Protein AF-A0A1F2RWE9-F1 (afdb_monomer_lite)

Radius of gyration: 18.16 Å; chains: 1; bounding box: 49×29×52 Å

Secondary structure (DSSP, 8-state):
------------------B-TTT-PBPPSSSEEE-TTT--EEE---STTS-----EEEEEETTTTEEEEEEHHHHHHHS--

pLDDT: mean 78.33, std 13.67, range [44.06, 93.75]

Sequence (81 aa):
MADDTSLVSTPVTEEALGPCVVCGEDLDPTHHTECEGCMQPFHMRMTEGVEAKDCGYIWYDEASCASLFFCRSCFARVAGT

Foldseek 3Di:
DDDDPDPPPDPPPPPFLAAAPQPRHTDDPVAKDAAPQPRHIHGHDPDPPDPTDHQWDWDQDPVVRDTGTHGPVRCCVVVPD

Structure (mmCIF, N/CA/C/O backbone):
data_AF-A0A1F2RWE9-F1
#
_entry.id   AF-A0A1F2RWE9-F1
#
loop_
_atom_site.group_PDB
_atom_site.id
_atom_site.type_symbol
_atom_site.label_atom_id
_atom_site.label_alt_id
_atom_site.label_comp_id
_atom_site.label_asym_id
_atom_site.label_entity_id
_atom_site.label_seq_id
_atom_site.pdbx_PDB_ins_code
_atom_site.Cartn_x
_atom_site.Cartn_y
_atom_site.Cartn_z
_atom_site.occupancy
_atom_site.B_iso_or_equiv
_atom_site.auth_seq_id
_atom_site.auth_comp_id
_atom_site.auth_asym_id
_atom_site.auth_atom_id
_atom_site.pdbx_PDB_model_num
ATOM 1 N N . MET A 1 1 ? 38.330 -18.153 -34.889 1.00 44.06 1 MET A N 1
ATOM 2 C CA . MET A 1 1 ? 37.570 -16.898 -34.728 1.00 44.06 1 MET A CA 1
ATOM 3 C C . MET A 1 1 ? 36.195 -17.356 -34.286 1.00 44.06 1 MET A C 1
ATOM 5 O O . MET A 1 1 ? 35.636 -18.176 -34.994 1.00 44.06 1 MET A O 1
ATOM 9 N N . ALA A 1 2 ? 35.799 -17.067 -33.046 1.00 48.50 2 ALA A N 1
ATOM 10 C CA . ALA A 1 2 ? 34.572 -17.599 -32.453 1.00 48.50 2 ALA A CA 1
ATOM 11 C C . ALA A 1 2 ? 33.460 -16.561 -32.614 1.00 48.50 2 ALA A C 1
ATOM 13 O O . ALA A 1 2 ? 33.632 -15.420 -32.186 1.00 48.50 2 ALA A O 1
ATOM 14 N N . ASP A 1 3 ? 32.378 -16.967 -33.268 1.00 54.31 3 ASP A N 1
ATOM 15 C CA . ASP A 1 3 ? 31.233 -16.131 -33.596 1.00 54.31 3 ASP A CA 1
ATOM 16 C C . ASP A 1 3 ? 30.244 -16.015 -32.424 1.00 54.31 3 ASP A C 1
ATOM 18 O O . ASP A 1 3 ? 29.809 -17.006 -31.836 1.00 54.31 3 ASP A O 1
ATOM 22 N N . ASP A 1 4 ? 29.954 -14.754 -32.101 1.00 55.19 4 ASP A N 1
ATOM 23 C CA . ASP A 1 4 ? 28.652 -14.165 -31.770 1.00 55.19 4 ASP A CA 1
ATOM 24 C C . ASP A 1 4 ? 27.593 -15.080 -31.123 1.00 55.19 4 ASP A C 1
ATOM 26 O O . ASP A 1 4 ? 26.730 -15.661 -31.779 1.00 55.19 4 ASP A O 1
ATOM 30 N N . THR A 1 5 ? 27.598 -15.150 -29.789 1.00 61.00 5 THR A N 1
ATOM 31 C CA . THR A 1 5 ? 26.389 -15.502 -29.030 1.00 61.00 5 THR A CA 1
ATOM 32 C C . THR A 1 5 ? 25.572 -14.231 -28.835 1.00 61.00 5 THR A C 1
ATOM 34 O O . THR A 1 5 ? 25.763 -13.485 -27.874 1.00 61.00 5 THR A O 1
ATOM 37 N N . SER A 1 6 ? 24.669 -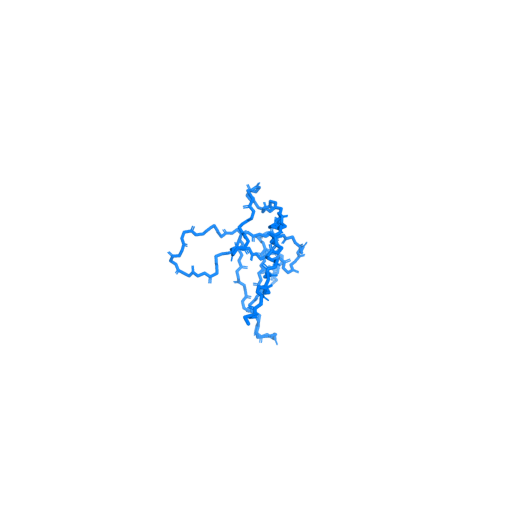13.989 -29.783 1.00 60.16 6 SER A N 1
ATOM 38 C CA . SER A 1 6 ? 23.575 -13.029 -29.669 1.00 60.16 6 SER A CA 1
ATOM 39 C C . SER A 1 6 ? 22.710 -13.350 -28.444 1.00 60.16 6 SER A C 1
ATOM 41 O O . SER A 1 6 ? 21.893 -14.271 -28.449 1.00 60.16 6 SER A O 1
ATOM 43 N N . LEU A 1 7 ? 22.892 -12.569 -27.381 1.00 58.88 7 LEU A N 1
ATOM 44 C CA . LEU A 1 7 ? 21.945 -12.445 -26.278 1.00 58.88 7 LEU A CA 1
ATOM 45 C C . LEU A 1 7 ? 20.672 -11.796 -26.832 1.00 58.88 7 LEU A C 1
ATOM 47 O O . LEU A 1 7 ? 20.603 -10.579 -26.995 1.00 58.88 7 LEU A O 1
ATOM 51 N N . VAL A 1 8 ? 19.662 -12.607 -27.150 1.00 58.25 8 VAL A N 1
ATOM 52 C CA . VAL A 1 8 ? 18.311 -12.095 -27.379 1.00 58.25 8 VAL A CA 1
ATOM 53 C C . VAL A 1 8 ? 17.771 -11.585 -26.044 1.00 58.25 8 VAL A C 1
ATOM 55 O O . VAL A 1 8 ? 17.275 -12.338 -25.211 1.00 58.25 8 VAL A O 1
ATOM 58 N N . SER A 1 9 ? 17.906 -10.281 -25.823 1.00 57.50 9 SER A N 1
ATOM 59 C CA . SER A 1 9 ? 17.152 -9.570 -24.800 1.00 57.50 9 SER A CA 1
ATOM 60 C C . SER A 1 9 ? 15.699 -9.554 -25.254 1.00 57.50 9 SER A C 1
ATOM 62 O O . SER A 1 9 ? 15.299 -8.714 -26.059 1.00 57.50 9 SER A O 1
ATOM 64 N N . THR A 1 10 ? 14.905 -10.521 -24.798 1.00 58.84 10 THR A N 1
ATOM 65 C CA . THR A 1 10 ? 13.449 -10.385 -24.853 1.00 58.84 10 THR A CA 1
ATOM 66 C C . THR A 1 10 ? 13.099 -9.057 -24.182 1.00 58.84 10 THR A C 1
ATOM 68 O O . THR A 1 10 ? 13.553 -8.851 -23.052 1.00 58.84 10 THR A O 1
ATOM 71 N N . PRO A 1 11 ? 12.349 -8.144 -24.830 1.00 56.78 11 PRO A N 1
ATOM 72 C CA . PRO A 1 11 ? 11.815 -7.006 -24.106 1.00 56.78 11 PRO A CA 1
ATOM 73 C C . PRO A 1 11 ? 10.963 -7.600 -22.991 1.00 56.78 11 PRO A C 1
ATOM 75 O O . PRO A 1 11 ? 10.041 -8.374 -23.256 1.00 56.78 11 PRO A O 1
ATOM 78 N N . VAL A 1 12 ? 11.330 -7.317 -21.744 1.00 56.78 12 VAL A N 1
ATOM 79 C CA . VAL A 1 12 ? 10.401 -7.487 -20.637 1.00 56.78 12 VAL A CA 1
ATOM 80 C C . VAL A 1 12 ? 9.228 -6.591 -21.005 1.00 56.78 12 VAL A C 1
ATOM 82 O O . VAL A 1 12 ? 9.345 -5.371 -21.010 1.00 56.78 12 VAL A O 1
ATOM 85 N N . THR A 1 13 ? 8.148 -7.183 -21.505 1.00 52.50 13 THR A N 1
ATOM 86 C CA . THR A 1 13 ? 6.900 -6.452 -21.666 1.00 52.50 13 THR A CA 1
ATOM 87 C C . THR A 1 13 ? 6.556 -6.040 -20.248 1.00 52.50 13 THR A C 1
ATOM 89 O O . THR A 1 13 ? 6.238 -6.910 -19.445 1.00 52.50 13 THR A O 1
ATOM 92 N N . GLU A 1 14 ? 6.757 -4.765 -19.913 1.00 55.22 14 GLU A N 1
ATOM 93 C CA . GLU A 1 14 ? 6.278 -4.167 -18.671 1.00 55.22 14 GLU A CA 1
ATOM 94 C C . GLU A 1 14 ? 4.786 -4.490 -18.595 1.00 55.22 14 GLU A C 1
ATOM 96 O O . GLU A 1 14 ? 3.962 -3.886 -19.285 1.00 55.22 14 GLU A O 1
ATOM 101 N N . GLU A 1 15 ? 4.449 -5.558 -17.868 1.00 59.25 15 GLU A N 1
ATOM 102 C CA . GLU A 1 15 ? 3.073 -5.953 -17.636 1.00 59.25 15 GLU A CA 1
ATOM 103 C C . GLU A 1 15 ? 2.450 -4.788 -16.882 1.00 59.25 15 GLU A C 1
ATOM 105 O O . GLU A 1 15 ? 2.861 -4.464 -15.768 1.00 59.25 15 GLU A O 1
ATOM 110 N N . ALA A 1 16 ? 1.525 -4.085 -17.535 1.00 62.75 16 ALA A N 1
ATOM 111 C CA . ALA A 1 16 ? 0.846 -2.962 -16.921 1.00 62.75 16 ALA A CA 1
ATOM 112 C C . ALA A 1 16 ? 0.153 -3.472 -15.652 1.00 62.75 16 ALA A C 1
ATOM 114 O O . ALA A 1 16 ? -0.825 -4.214 -15.726 1.00 62.75 16 ALA A O 1
ATOM 115 N N . LEU A 1 17 ? 0.666 -3.060 -14.492 1.00 73.06 17 LEU A N 1
ATOM 116 C CA . LEU A 1 17 ? 0.197 -3.463 -13.159 1.00 73.06 17 LEU A CA 1
ATOM 117 C C . LEU A 1 17 ? -1.239 -3.017 -12.848 1.00 73.06 17 LEU A C 1
ATOM 119 O O . LEU A 1 17 ? -1.793 -3.349 -11.802 1.00 73.06 17 LEU A O 1
ATOM 123 N N . GLY A 1 18 ? -1.854 -2.279 -13.771 1.00 82.06 18 GLY A N 1
ATOM 124 C CA . GLY A 1 18 ? -3.173 -1.695 -13.632 1.00 82.06 18 GLY A CA 1
ATOM 125 C C . GLY A 1 18 ? -3.156 -0.387 -12.834 1.00 82.06 18 GLY A C 1
ATOM 126 O O . GLY A 1 18 ? -2.105 0.068 -12.373 1.00 82.06 18 GLY A O 1
ATOM 127 N N . PRO A 1 19 ? -4.328 0.251 -12.695 1.00 87.69 19 PRO A N 1
ATOM 128 C CA . PRO A 1 19 ? -4.464 1.480 -11.933 1.00 87.69 19 PRO A CA 1
ATOM 129 C C . PRO A 1 19 ? -4.550 1.202 -10.430 1.00 87.69 19 PRO A C 1
ATOM 131 O O . PRO A 1 19 ? -5.184 0.245 -9.979 1.00 87.69 19 PRO A O 1
ATOM 134 N N . CYS A 1 20 ? -3.986 2.105 -9.636 1.00 86.38 20 CYS A N 1
ATOM 135 C CA . CYS A 1 20 ? -4.169 2.138 -8.194 1.00 86.38 20 CYS A CA 1
ATOM 136 C C . CYS A 1 20 ? -5.652 2.322 -7.859 1.00 86.38 20 CYS A C 1
ATOM 138 O O . CYS A 1 20 ? -6.274 3.307 -8.260 1.00 86.38 20 CYS A O 1
ATOM 140 N N . VAL A 1 21 ? -6.220 1.428 -7.051 1.00 83.50 21 VAL A N 1
ATOM 141 C CA . VAL A 1 21 ? -7.660 1.469 -6.726 1.00 83.50 21 VAL A CA 1
ATOM 142 C C . VAL A 1 21 ? -8.055 2.706 -5.896 1.00 83.50 21 VAL A C 1
ATOM 144 O O . VAL A 1 21 ? -9.226 3.075 -5.858 1.00 83.50 21 VAL A O 1
ATOM 147 N N . VAL A 1 22 ? -7.099 3.380 -5.243 1.00 81.88 22 VAL A N 1
ATOM 148 C CA . VAL A 1 22 ? -7.365 4.587 -4.433 1.00 81.88 22 VAL A CA 1
ATOM 149 C C . VAL A 1 22 ? -7.401 5.864 -5.270 1.00 81.88 22 VAL A C 1
ATOM 151 O O . VAL A 1 22 ? -8.329 6.654 -5.112 1.00 81.88 22 VAL A O 1
ATOM 154 N N . CYS A 1 23 ? -6.394 6.104 -6.114 1.00 85.38 23 CYS A N 1
ATOM 155 C CA . CYS A 1 23 ? -6.282 7.357 -6.872 1.00 85.38 23 CYS A CA 1
ATOM 156 C C . CYS A 1 23 ? -6.681 7.218 -8.348 1.00 85.38 23 CYS A C 1
ATOM 158 O O . CYS A 1 23 ? -6.925 8.229 -9.001 1.00 85.38 23 CYS A O 1
ATOM 160 N N . GLY A 1 24 ? -6.782 5.990 -8.863 1.00 84.44 24 GLY A N 1
ATOM 161 C CA . GLY A 1 24 ? -7.123 5.693 -10.254 1.00 84.44 24 GLY A CA 1
ATOM 162 C C . GLY A 1 24 ? -5.978 5.897 -11.247 1.00 84.44 24 GLY A C 1
ATOM 163 O O . GLY A 1 24 ? -6.193 5.724 -12.441 1.00 84.44 24 GLY A O 1
ATOM 164 N N . GLU A 1 25 ? -4.786 6.267 -10.781 1.00 86.75 25 GLU A N 1
ATOM 165 C CA . GLU A 1 25 ? -3.612 6.457 -11.633 1.00 86.75 25 GLU A CA 1
ATOM 166 C C . GLU A 1 25 ? -2.821 5.166 -11.810 1.00 86.75 25 GLU A C 1
ATOM 168 O O . GLU A 1 25 ? -2.827 4.303 -10.928 1.00 86.75 25 GLU A O 1
ATOM 173 N N . ASP A 1 26 ? -2.100 5.068 -12.924 1.00 87.81 26 ASP A N 1
ATOM 174 C CA . ASP A 1 26 ? -1.269 3.912 -13.238 1.00 87.81 26 ASP A CA 1
ATOM 175 C C . ASP A 1 26 ? -0.205 3.665 -12.163 1.00 87.81 26 ASP A C 1
ATOM 177 O O . ASP A 1 26 ? 0.387 4.586 -11.581 1.00 87.81 26 ASP A O 1
ATOM 181 N N . LEU A 1 27 ? 0.014 2.386 -11.873 1.00 86.62 27 LEU A N 1
ATOM 182 C CA . LEU A 1 27 ? 1.024 1.957 -10.922 1.00 86.62 27 LEU A CA 1
ATOM 183 C C . LEU A 1 27 ? 2.408 1.973 -11.553 1.00 86.62 27 LEU A C 1
ATOM 185 O O . LEU A 1 27 ? 2.617 1.497 -12.666 1.00 86.62 27 LEU A O 1
ATOM 189 N N . ASP A 1 28 ? 3.364 2.489 -10.789 1.00 82.69 28 ASP A N 1
ATOM 190 C CA . ASP A 1 28 ? 4.770 2.375 -11.129 1.00 82.69 28 ASP A CA 1
ATOM 191 C C . ASP A 1 28 ? 5.268 0.957 -10.786 1.00 82.69 28 ASP A C 1
ATOM 193 O O . ASP A 1 28 ? 5.022 0.474 -9.673 1.00 82.69 28 ASP A O 1
ATOM 197 N N . PRO A 1 29 ? 5.997 0.280 -11.690 1.00 79.62 29 PRO A N 1
ATOM 198 C CA . PRO A 1 29 ? 6.497 -1.071 -11.449 1.00 79.62 29 PRO A CA 1
ATOM 199 C C . PRO A 1 29 ? 7.508 -1.181 -10.308 1.00 79.62 29 PRO A C 1
ATOM 201 O O . PRO A 1 29 ? 7.728 -2.275 -9.798 1.00 79.62 29 PRO A O 1
ATOM 204 N N . THR A 1 30 ? 8.080 -0.068 -9.860 1.00 80.69 30 THR A N 1
ATOM 205 C CA . THR A 1 30 ? 9.067 -0.022 -8.774 1.00 80.69 30 THR A CA 1
ATOM 206 C C . THR A 1 30 ? 8.436 0.372 -7.436 1.00 80.69 30 THR A C 1
ATOM 208 O O . THR A 1 30 ? 8.955 0.014 -6.381 1.00 80.69 30 THR A O 1
ATOM 211 N N . HIS A 1 31 ? 7.319 1.104 -7.450 1.00 82.81 31 HIS A N 1
ATOM 212 C CA . HIS A 1 31 ? 6.697 1.694 -6.259 1.00 82.81 31 HIS A CA 1
ATOM 213 C C . HIS A 1 31 ? 5.219 1.305 -6.099 1.00 82.81 31 HIS A C 1
ATOM 215 O O . HIS A 1 31 ? 4.347 2.152 -5.867 1.00 82.81 31 HIS A O 1
ATOM 221 N N . HIS A 1 32 ? 4.936 0.006 -6.196 1.00 87.69 32 HIS A N 1
ATOM 222 C CA . HIS A 1 32 ? 3.618 -0.566 -5.936 1.00 87.69 32 HIS A CA 1
ATOM 223 C C . HIS A 1 32 ? 3.684 -1.722 -4.933 1.00 87.69 32 HIS A C 1
ATOM 225 O O . HIS A 1 32 ? 4.745 -2.282 -4.662 1.00 87.69 32 HIS A O 1
ATOM 231 N N . THR A 1 33 ? 2.525 -2.069 -4.384 1.00 90.12 33 THR A N 1
ATOM 232 C CA . THR A 1 33 ? 2.318 -3.251 -3.542 1.00 90.12 33 THR A CA 1
ATOM 233 C C . THR A 1 33 ? 0.855 -3.692 -3.610 1.00 90.12 33 THR A C 1
ATOM 235 O O . THR A 1 33 ? 0.021 -2.994 -4.194 1.00 90.12 33 THR A O 1
ATOM 238 N N . GLU A 1 34 ? 0.519 -4.811 -2.977 1.00 91.50 34 GLU A N 1
ATOM 239 C CA . GLU A 1 34 ? -0.853 -5.299 -2.839 1.00 91.50 34 GLU A CA 1
ATOM 240 C C . GLU A 1 34 ? -1.381 -5.086 -1.414 1.00 91.50 34 GLU A C 1
ATOM 242 O O . GLU A 1 34 ? -0.644 -5.121 -0.432 1.00 91.50 34 GLU A O 1
ATOM 247 N N . CYS A 1 35 ? -2.685 -4.835 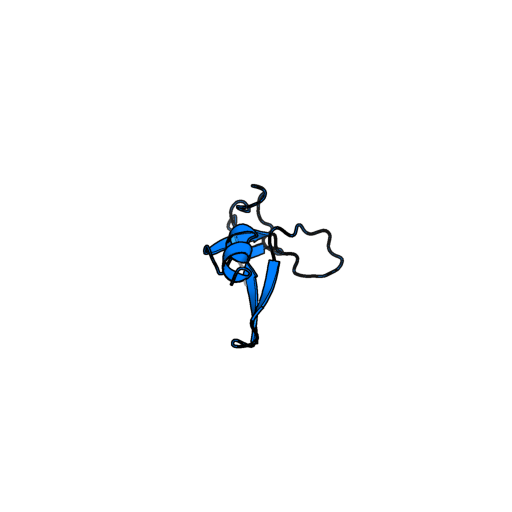-1.284 1.00 91.50 35 CYS A N 1
ATOM 248 C CA . CYS A 1 35 ? -3.330 -4.744 0.025 1.00 91.50 35 CYS A CA 1
ATOM 249 C C . CYS A 1 35 ? -3.685 -6.131 0.562 1.00 91.50 35 CYS A C 1
ATOM 251 O O . CYS A 1 35 ? -4.554 -6.791 -0.003 1.00 91.50 35 CYS A O 1
ATOM 253 N N . GLU A 1 36 ? -3.191 -6.478 1.746 1.00 91.8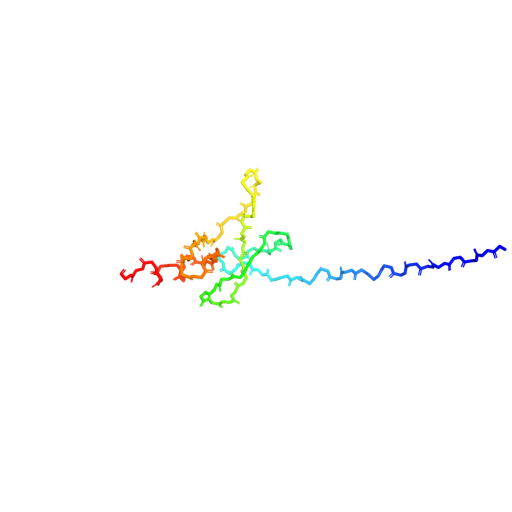8 36 GLU A N 1
ATOM 254 C CA . GLU A 1 36 ? -3.457 -7.757 2.431 1.00 91.88 36 GLU A CA 1
ATOM 255 C C . GLU A 1 36 ? -4.955 -8.006 2.708 1.00 91.88 36 GLU A C 1
ATOM 257 O O . GLU A 1 36 ? -5.413 -9.135 2.852 1.00 91.88 36 GLU A O 1
ATOM 262 N N . GLY A 1 37 ? -5.766 -6.944 2.769 1.00 91.06 37 GLY A N 1
ATOM 263 C CA . GLY A 1 37 ? -7.212 -7.052 2.987 1.00 91.06 37 GLY A CA 1
ATOM 264 C C . GLY A 1 37 ? -8.080 -7.246 1.735 1.00 91.06 37 GLY A C 1
ATOM 265 O O . GLY A 1 37 ? -9.180 -7.784 1.852 1.00 91.06 37 GLY A O 1
ATOM 266 N N . CYS A 1 38 ? -7.665 -6.764 0.558 1.00 91.94 38 CYS A N 1
ATOM 267 C CA . CYS A 1 38 ? -8.486 -6.822 -0.665 1.00 91.94 38 CYS A CA 1
ATOM 268 C C . CYS A 1 38 ? -7.754 -7.367 -1.895 1.00 91.94 38 CYS A C 1
ATOM 270 O O . CYS A 1 38 ? -8.385 -7.510 -2.941 1.00 91.94 38 CYS A O 1
ATOM 272 N N . MET A 1 39 ? -6.459 -7.675 -1.774 1.00 91.69 39 MET A N 1
ATOM 273 C CA . MET A 1 39 ? -5.595 -8.200 -2.834 1.00 91.69 39 MET A CA 1
ATOM 274 C C . MET A 1 39 ? -5.628 -7.354 -4.114 1.00 91.69 39 MET A C 1
ATOM 276 O O . MET A 1 39 ? -5.548 -7.872 -5.220 1.00 91.69 39 MET A O 1
ATOM 280 N N . GLN A 1 40 ? -5.851 -6.047 -3.973 1.00 89.94 40 GLN A N 1
ATOM 281 C CA . GLN A 1 40 ? -5.776 -5.100 -5.082 1.00 89.94 40 GLN A CA 1
ATOM 282 C C . GLN A 1 40 ? -4.437 -4.362 -5.038 1.00 89.94 40 GLN A C 1
ATOM 284 O O . GLN A 1 40 ? -3.865 -4.250 -3.947 1.00 89.94 40 GLN A O 1
ATOM 289 N N . PRO A 1 41 ? -3.955 -3.837 -6.173 1.00 89.31 41 PRO A 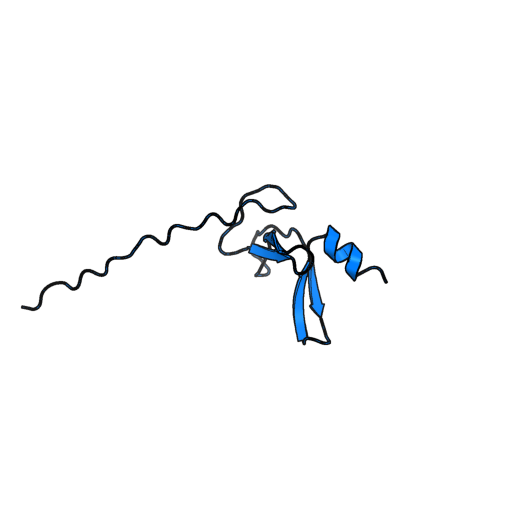N 1
ATOM 290 C CA . PRO A 1 41 ? -2.663 -3.179 -6.229 1.00 89.31 41 PRO A CA 1
ATOM 291 C C . PRO A 1 41 ? -2.772 -1.666 -5.930 1.00 89.31 41 PRO A C 1
ATOM 293 O O . PRO A 1 41 ? -3.773 -1.007 -6.241 1.00 89.31 41 PRO A O 1
ATOM 296 N N . PHE A 1 42 ? -1.746 -1.109 -5.280 1.00 89.62 42 PHE A N 1
ATOM 297 C CA . PHE A 1 42 ? -1.711 0.263 -4.755 1.00 89.62 42 PHE A CA 1
ATOM 298 C C . PHE A 1 42 ? -0.312 0.882 -4.832 1.00 89.62 42 PHE A C 1
ATOM 300 O O . PHE A 1 42 ? 0.691 0.174 -4.758 1.00 89.62 42 PHE A O 1
ATOM 307 N N . HIS A 1 43 ? -0.238 2.219 -4.906 1.00 88.88 43 HIS A N 1
ATOM 308 C CA . HIS A 1 43 ? 1.028 2.942 -4.746 1.00 88.88 43 HIS A CA 1
ATOM 309 C C . HIS A 1 43 ? 1.532 2.808 -3.309 1.00 88.88 43 HIS A C 1
ATOM 311 O O . HIS A 1 43 ? 0.815 3.148 -2.360 1.00 88.88 43 HIS A O 1
ATOM 317 N N . MET A 1 44 ? 2.780 2.365 -3.173 1.00 83.81 44 MET A N 1
ATOM 318 C CA . MET A 1 44 ? 3.484 2.290 -1.899 1.00 83.81 44 MET A CA 1
ATOM 319 C C . MET A 1 44 ? 4.852 2.938 -2.044 1.00 83.81 44 MET A C 1
ATOM 321 O O . MET A 1 44 ? 5.682 2.551 -2.871 1.00 83.81 44 MET A O 1
ATOM 325 N N . ARG A 1 45 ? 5.120 3.907 -1.173 1.00 79.94 45 ARG A N 1
ATOM 326 C CA . ARG A 1 45 ? 6.448 4.492 -1.048 1.00 79.94 45 ARG A CA 1
ATOM 327 C C . ARG A 1 45 ? 7.368 3.500 -0.330 1.00 79.94 45 ARG A C 1
ATOM 329 O O . ARG A 1 45 ? 7.272 3.327 0.878 1.00 79.94 45 ARG A O 1
ATOM 336 N N . MET A 1 46 ? 8.290 2.886 -1.071 1.00 70.44 46 MET A N 1
ATOM 337 C CA . MET A 1 46 ? 9.278 1.949 -0.509 1.00 70.44 46 MET A CA 1
ATOM 338 C C . MET A 1 46 ? 10.467 2.633 0.188 1.00 70.44 46 MET A C 1
ATOM 340 O O . MET A 1 46 ? 11.184 1.991 0.950 1.00 70.44 46 MET A O 1
ATOM 344 N N . THR A 1 47 ? 10.720 3.921 -0.068 1.00 71.62 47 THR A N 1
ATOM 345 C CA . THR A 1 47 ? 11.897 4.632 0.463 1.00 71.62 47 THR A CA 1
ATOM 346 C C . THR A 1 47 ? 11.533 6.037 0.931 1.00 71.62 47 THR A C 1
ATOM 348 O O . THR A 1 47 ? 10.872 6.794 0.215 1.00 71.62 47 THR A O 1
ATOM 351 N N . GLU A 1 48 ? 11.979 6.409 2.132 1.00 65.44 48 GLU A N 1
ATOM 352 C CA . GLU A 1 48 ? 11.871 7.783 2.626 1.00 65.44 48 GLU A CA 1
ATOM 353 C C . GLU A 1 48 ? 12.690 8.742 1.744 1.00 65.44 48 GLU A C 1
ATOM 355 O O . GLU A 1 48 ? 13.827 8.458 1.380 1.00 65.44 48 GLU A O 1
ATOM 360 N N . GLY A 1 49 ? 12.110 9.890 1.382 1.00 64.69 49 GLY A N 1
ATOM 361 C CA . GLY A 1 49 ? 12.777 10.918 0.569 1.00 64.69 49 GLY A CA 1
ATOM 362 C C . GLY A 1 49 ? 12.566 10.824 -0.947 1.00 64.69 49 GLY A C 1
ATOM 363 O O . GLY A 1 49 ? 12.914 11.770 -1.648 1.00 64.69 49 GLY A O 1
ATOM 364 N N . VAL A 1 50 ? 11.946 9.757 -1.458 1.00 68.94 50 VAL A N 1
ATOM 365 C CA . VAL A 1 50 ? 11.460 9.720 -2.849 1.00 68.94 50 VAL A CA 1
ATOM 366 C C . VAL A 1 50 ? 10.072 10.360 -2.904 1.00 68.94 50 VAL A C 1
ATOM 368 O O . VAL A 1 50 ? 9.209 10.041 -2.082 1.00 68.94 50 VAL A O 1
ATOM 371 N N . GLU A 1 51 ? 9.832 11.255 -3.866 1.00 66.50 51 GLU A N 1
ATOM 372 C CA . GLU A 1 51 ? 8.489 11.770 -4.165 1.00 66.50 51 GLU A CA 1
ATOM 373 C C . GLU A 1 51 ? 7.630 10.675 -4.815 1.00 66.50 51 GLU A C 1
ATOM 375 O O . GLU A 1 51 ? 7.373 10.675 -6.013 1.00 66.50 51 GLU A O 1
ATOM 380 N N . ALA A 1 52 ? 7.195 9.711 -4.005 1.00 70.94 52 ALA A N 1
ATOM 381 C CA . ALA A 1 52 ? 6.245 8.675 -4.392 1.00 70.94 52 ALA A CA 1
ATOM 382 C C . ALA A 1 52 ? 4.902 8.894 -3.690 1.00 70.94 52 ALA A C 1
ATOM 384 O O . ALA A 1 52 ? 4.848 9.375 -2.549 1.00 70.94 52 ALA A O 1
ATOM 385 N N . LYS A 1 53 ? 3.813 8.532 -4.370 1.00 75.81 53 LYS A N 1
ATOM 386 C CA . LYS A 1 53 ? 2.470 8.546 -3.783 1.00 75.81 53 LYS A CA 1
ATOM 387 C C . LYS A 1 53 ? 2.360 7.443 -2.739 1.00 75.81 53 LYS A C 1
ATOM 389 O O . LYS A 1 53 ? 2.899 6.356 -2.916 1.00 75.81 53 LYS A O 1
ATOM 394 N N . ASP A 1 54 ? 1.657 7.748 -1.659 1.00 79.31 54 ASP A N 1
ATOM 395 C CA . ASP A 1 54 ? 1.330 6.784 -0.620 1.00 79.31 54 ASP A CA 1
ATOM 396 C C . ASP A 1 54 ? -0.192 6.710 -0.504 1.00 79.31 54 ASP A C 1
ATOM 398 O O . ASP A 1 54 ? -0.854 7.675 -0.110 1.00 79.31 54 ASP A O 1
ATOM 402 N N . CYS A 1 55 ? -0.760 5.604 -0.980 1.00 87.25 55 CYS A N 1
ATOM 403 C CA . CYS A 1 55 ? -2.206 5.407 -1.077 1.00 87.25 55 CYS A CA 1
ATOM 404 C C . CYS A 1 55 ? -2.755 4.465 0.007 1.00 87.25 55 CYS A C 1
ATOM 406 O O . CYS A 1 55 ? -3.937 4.105 -0.032 1.00 87.25 55 CYS A O 1
ATOM 408 N N . GLY A 1 56 ? -1.930 4.076 0.981 1.00 87.50 56 GLY A N 1
ATOM 409 C CA . GLY A 1 56 ? -2.331 3.175 2.054 1.00 87.50 56 GLY A CA 1
ATOM 410 C C . GLY A 1 56 ? -1.541 3.386 3.335 1.00 87.50 56 GLY A C 1
ATOM 411 O O . GLY A 1 56 ? -1.097 4.489 3.636 1.00 87.50 56 GLY A O 1
ATOM 412 N N . TYR A 1 57 ? -1.458 2.322 4.126 1.00 88.06 57 TYR A N 1
ATOM 413 C CA . TYR A 1 57 ? -0.787 2.306 5.417 1.00 88.06 57 TYR A CA 1
ATOM 414 C C . TYR A 1 57 ? 0.030 1.029 5.549 1.00 88.06 57 TYR A C 1
ATOM 416 O O . TYR A 1 57 ? -0.455 -0.063 5.242 1.00 88.06 57 TYR A O 1
ATOM 424 N N . ILE A 1 58 ? 1.250 1.176 6.057 1.00 88.88 58 ILE A N 1
ATOM 425 C CA . ILE A 1 58 ? 2.089 0.056 6.469 1.00 88.88 58 ILE A CA 1
ATOM 426 C C . ILE A 1 58 ? 1.807 -0.215 7.946 1.00 88.88 58 ILE A C 1
ATOM 428 O O . ILE A 1 58 ? 1.936 0.678 8.784 1.00 88.88 58 ILE A O 1
ATOM 432 N N . TRP A 1 59 ? 1.436 -1.450 8.262 1.00 87.12 59 TRP A N 1
ATOM 433 C CA . TRP A 1 59 ? 1.279 -1.944 9.626 1.00 87.12 59 TRP A CA 1
ATOM 434 C C . TRP A 1 59 ? 2.316 -3.047 9.857 1.00 87.12 59 TRP A C 1
ATOM 436 O O . TRP A 1 59 ? 2.352 -4.028 9.126 1.00 87.12 59 TRP A O 1
ATOM 446 N N . TYR A 1 60 ? 3.162 -2.908 10.878 1.00 87.88 60 TYR A N 1
ATOM 447 C CA . TYR A 1 60 ? 3.960 -4.023 11.396 1.00 87.88 60 TYR A CA 1
ATOM 448 C C . TYR A 1 60 ? 3.149 -4.973 12.304 1.00 87.88 60 TYR A C 1
ATOM 450 O O . TYR A 1 60 ? 2.780 -4.603 13.421 1.00 87.88 60 TYR A O 1
ATOM 458 N N . ASP A 1 61 ? 2.861 -6.181 11.828 1.00 87.94 61 ASP A N 1
ATOM 459 C CA . ASP A 1 61 ? 2.245 -7.239 12.630 1.00 87.94 61 ASP A CA 1
ATOM 460 C C . ASP A 1 61 ? 3.320 -7.919 13.493 1.00 87.94 61 ASP A C 1
ATOM 462 O O . ASP A 1 61 ? 4.259 -8.536 12.980 1.00 87.94 61 ASP A O 1
ATOM 466 N N . GLU A 1 62 ? 3.193 -7.790 14.817 1.00 90.81 62 GLU A N 1
ATOM 467 C CA . GLU A 1 62 ? 4.152 -8.343 15.778 1.00 90.81 62 GLU A CA 1
ATOM 468 C C . GLU A 1 62 ? 4.094 -9.872 15.886 1.00 90.81 62 GLU A C 1
ATOM 470 O O . GLU A 1 62 ? 5.098 -10.492 16.232 1.00 90.81 62 GLU A O 1
ATOM 475 N N . ALA A 1 63 ? 2.951 -10.496 15.593 1.00 89.75 63 ALA A N 1
ATOM 476 C CA . ALA A 1 63 ? 2.791 -11.943 15.685 1.00 89.75 63 ALA A CA 1
ATOM 477 C C . ALA A 1 63 ? 3.467 -12.655 14.508 1.00 89.75 63 ALA A C 1
ATOM 479 O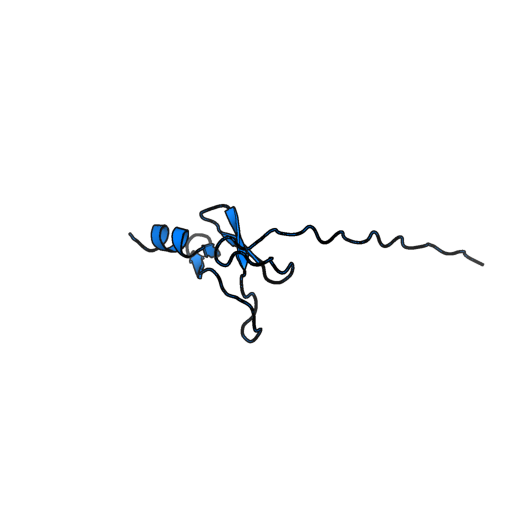 O . ALA A 1 63 ? 4.094 -13.701 14.695 1.00 89.75 63 ALA A O 1
ATOM 480 N N . SER A 1 64 ? 3.370 -12.084 13.304 1.00 89.69 64 SER A N 1
ATOM 481 C CA . SER A 1 64 ? 4.081 -12.578 12.120 1.00 89.69 64 SER A CA 1
ATOM 482 C C . SER A 1 64 ? 5.458 -11.942 11.915 1.00 89.69 64 SER A C 1
ATOM 484 O O . SER A 1 64 ? 6.177 -12.355 11.008 1.00 89.69 64 SER A O 1
ATOM 486 N N . CYS A 1 65 ? 5.831 -10.950 12.732 1.00 93.75 65 CYS A N 1
ATOM 487 C CA . CYS A 1 65 ? 7.043 -10.140 12.568 1.00 93.75 65 CYS A CA 1
ATOM 488 C C . CYS A 1 65 ? 7.203 -9.602 11.134 1.00 93.75 65 CYS A C 1
ATOM 490 O O . CYS A 1 65 ? 8.286 -9.677 10.549 1.00 93.75 65 CYS A O 1
ATOM 492 N N . ALA A 1 66 ? 6.109 -9.108 10.548 1.00 88.75 66 ALA A N 1
ATOM 493 C CA . ALA A 1 66 ? 6.050 -8.739 9.137 1.00 88.75 66 ALA A CA 1
ATOM 494 C C . ALA A 1 66 ? 5.379 -7.379 8.933 1.00 88.75 66 ALA A C 1
ATOM 496 O O . ALA A 1 66 ? 4.423 -7.027 9.621 1.00 88.75 66 ALA A O 1
ATOM 497 N N . SER A 1 67 ? 5.872 -6.619 7.956 1.00 88.88 67 SER A N 1
ATOM 498 C CA . SER A 1 67 ? 5.222 -5.395 7.492 1.00 88.88 67 SER A CA 1
ATOM 499 C C . SER A 1 67 ? 4.160 -5.741 6.460 1.00 88.88 67 SER A C 1
ATOM 501 O O . SER A 1 67 ? 4.473 -6.235 5.381 1.00 88.88 67 SER A O 1
ATOM 503 N N . LEU A 1 68 ? 2.914 -5.452 6.801 1.00 90.88 68 LEU A N 1
ATOM 504 C CA . LEU A 1 68 ? 1.741 -5.639 5.965 1.00 90.88 68 LEU A CA 1
ATOM 505 C C . LEU A 1 68 ? 1.301 -4.295 5.396 1.00 90.88 68 LEU A C 1
ATOM 507 O O . LEU A 1 68 ? 1.380 -3.265 6.073 1.00 90.88 68 LEU A O 1
ATOM 511 N N . PHE A 1 69 ? 0.798 -4.301 4.166 1.00 91.50 69 PHE A N 1
ATOM 512 C CA . PHE A 1 69 ? 0.213 -3.114 3.560 1.00 91.50 69 PHE A CA 1
ATOM 513 C C . PHE A 1 69 ? -1.308 -3.232 3.506 1.00 91.50 69 PHE A C 1
ATOM 515 O O . PHE A 1 69 ? -1.864 -4.223 3.032 1.00 91.50 69 PHE A O 1
ATOM 522 N N . PHE A 1 70 ? -1.997 -2.184 3.952 1.00 91.38 70 PHE A N 1
ATOM 523 C CA . PHE A 1 70 ? -3.448 -2.090 3.868 1.00 91.38 70 PHE A CA 1
ATOM 524 C C . PHE A 1 70 ? -3.877 -0.774 3.224 1.00 91.38 70 PHE A C 1
ATOM 526 O O . PHE A 1 70 ? -3.434 0.309 3.607 1.00 91.38 70 PHE A O 1
ATOM 533 N N . CYS A 1 71 ? -4.828 -0.842 2.289 1.00 89.69 71 CYS A N 1
ATOM 534 C CA . CYS A 1 71 ? -5.512 0.354 1.808 1.00 89.69 71 CYS A CA 1
ATOM 535 C C . CYS A 1 71 ? -6.333 0.985 2.944 1.00 89.69 71 CYS A C 1
ATOM 537 O O . CYS A 1 71 ? -6.732 0.306 3.895 1.00 89.69 71 CYS A O 1
ATOM 539 N N . ARG A 1 72 ? -6.657 2.278 2.836 1.00 85.88 72 ARG A N 1
ATOM 540 C CA . ARG A 1 72 ? -7.370 3.017 3.896 1.00 85.88 72 ARG A CA 1
ATOM 541 C C . ARG A 1 72 ? -8.673 2.352 4.353 1.00 85.88 72 ARG A C 1
ATOM 543 O O . ARG A 1 72 ? -8.980 2.356 5.542 1.00 85.88 72 ARG A O 1
ATOM 550 N N . SER A 1 73 ? -9.425 1.761 3.426 1.00 87.50 73 SER A N 1
ATOM 551 C CA . SER A 1 73 ? -10.682 1.072 3.732 1.00 87.50 73 SER A CA 1
ATOM 552 C C . SER A 1 73 ? -10.476 -0.246 4.477 1.00 87.50 73 SER A C 1
ATOM 554 O O . SER A 1 73 ? -11.250 -0.548 5.383 1.00 87.50 73 SER A O 1
ATOM 556 N N . CYS A 1 74 ? -9.456 -1.028 4.116 1.00 90.31 74 CYS A N 1
ATOM 557 C CA . CYS A 1 74 ? -9.128 -2.272 4.811 1.00 90.31 74 CYS A CA 1
ATOM 558 C C . CYS A 1 74 ? -8.475 -1.987 6.163 1.00 90.31 74 CYS A C 1
ATOM 560 O O . CYS A 1 74 ? -8.872 -2.598 7.150 1.00 90.31 74 CYS A O 1
ATOM 562 N N . PHE A 1 75 ? -7.577 -0.999 6.231 1.00 88.12 75 PHE A N 1
ATOM 563 C CA . PHE A 1 75 ? -6.941 -0.560 7.470 1.00 88.12 75 PHE A CA 1
ATOM 564 C C . PHE A 1 75 ? -7.977 -0.148 8.523 1.00 88.12 75 PHE A C 1
ATOM 566 O O . PHE A 1 75 ? -7.911 -0.596 9.661 1.00 88.12 75 PHE A O 1
ATOM 573 N N . ALA A 1 76 ? -9.006 0.615 8.139 1.00 87.00 76 ALA A N 1
ATOM 574 C CA . ALA A 1 76 ? -10.082 1.000 9.057 1.00 87.00 76 ALA A CA 1
ATOM 575 C C . ALA A 1 76 ? -10.854 -0.194 9.656 1.00 87.00 76 ALA A C 1
ATOM 577 O O . ALA A 1 76 ? -11.432 -0.061 10.730 1.00 87.00 76 ALA A O 1
ATOM 578 N N . ARG A 1 77 ? -10.876 -1.351 8.979 1.00 86.69 77 ARG A N 1
ATOM 579 C CA . ARG A 1 77 ? -11.522 -2.574 9.484 1.00 86.69 77 ARG A CA 1
ATOM 580 C C . ARG A 1 77 ? -10.639 -3.331 10.471 1.00 86.69 77 ARG A C 1
ATOM 582 O O . ARG A 1 77 ? -11.175 -3.945 11.382 1.00 86.69 77 ARG A O 1
ATOM 589 N N . VAL A 1 78 ? -9.318 -3.296 10.285 1.00 79.88 78 VAL A N 1
ATOM 590 C CA . VAL A 1 78 ? -8.357 -3.994 11.157 1.00 79.88 78 VAL A CA 1
ATOM 591 C C . VAL A 1 78 ? -7.912 -3.148 12.351 1.00 79.88 78 VAL A C 1
ATOM 593 O O . VAL A 1 78 ? -7.642 -3.692 13.411 1.00 79.88 78 VAL A O 1
ATOM 596 N N . ALA A 1 79 ? -7.885 -1.819 12.219 1.00 75.06 79 ALA A N 1
A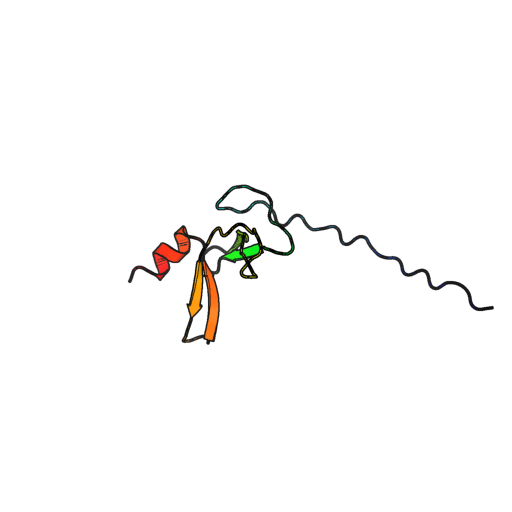TOM 597 C CA . ALA A 1 79 ? -7.511 -0.897 13.295 1.00 75.06 79 ALA A CA 1
ATOM 598 C C . ALA A 1 79 ? -8.672 -0.577 14.260 1.00 75.06 79 ALA A C 1
ATOM 600 O O . ALA A 1 79 ? -8.480 0.137 15.241 1.00 75.06 79 ALA A O 1
ATOM 601 N N . GLY A 1 80 ? -9.884 -1.055 13.956 1.00 62.78 80 GLY A N 1
ATOM 602 C CA . GLY A 1 80 ? -11.117 -0.794 14.697 1.00 62.78 80 GLY A CA 1
ATOM 603 C C . GLY A 1 80 ? -11.666 -2.027 15.413 1.00 62.78 80 GLY A C 1
ATOM 604 O O . GLY A 1 80 ? -12.756 -2.485 15.068 1.00 62.78 80 GLY A O 1
ATOM 605 N N . THR A 1 81 ? -10.934 -2.515 16.417 1.00 47.78 81 THR A N 1
ATOM 606 C CA . THR A 1 81 ? -11.441 -3.340 17.533 1.00 47.78 81 THR A CA 1
ATOM 607 C C . THR A 1 81 ? -10.810 -2.884 18.833 1.00 47.78 81 THR A C 1
ATOM 609 O O . THR A 1 81 ? -9.563 -2.790 18.846 1.00 47.78 81 THR A O 1
#